Protein AF-A0AA41TXX0-F1 (afdb_monomer_lite)

Radius of gyration: 14.83 Å; chains: 1; bounding box: 34×38×35 Å

Organism: NCBI:txid2908204

pLDDT: mean 81.4, std 13.78, range [48.34, 96.12]

Foldseek 3Di:
DPLLPDDFDQKDFLLLLLQLLLLLLVVVQVVVPPDGAPLSVVVSCCSAPPLCLVVLLQLLLLLLVLQVPQQDLQDLVSLVVSVVCLVVSNDCSVVDDRDRIDGLSSSLSSSLSSLVVSLVVDPPVRNVVSVVSSVCSRHPNCNVVSSSVSSSVSVVPDSPRHDND

Secondary structure (DSSP, 8-state):
--GGGSPPPSEEEHHHHHHHHHHHHHHHHHHTTTS--HHHHHHHHHHHH-TTHHHHHHHHHHHHHHH-TT--TT-HHHHHHHHHHHHTT-TTGGGSPPPSEEEHHHHHHHHHHHHHHHHTTS-GGG-HHHHHHHHHHHH-TTHHHHHHHHHHHHHHS-STTS---

Structure (mmCIF, N/CA/C/O backbone):
data_AF-A0AA41TXX0-F1
#
_entry.id   AF-A0AA41TXX0-F1
#
loop_
_atom_site.group_PDB
_atom_site.id
_atom_site.type_symbol
_atom_site.label_atom_id
_atom_site.label_alt_id
_atom_site.label_comp_id
_atom_site.label_asym_id
_atom_site.label_entity_id
_atom_site.label_seq_id
_atom_site.pdbx_PDB_ins_code
_atom_site.Cartn_x
_atom_site.Cartn_y
_atom_site.Cartn_z
_atom_site.occupancy
_atom_site.B_iso_or_equiv
_atom_site.auth_seq_id
_atom_site.auth_comp_id
_atom_site.auth_asym_id
_atom_site.auth_atom_id
_atom_site.pdbx_PDB_model_num
ATOM 1 N N . MET A 1 1 ? 13.567 19.919 12.226 1.00 49.56 1 MET A N 1
ATOM 2 C CA . MET A 1 1 ? 12.958 18.669 12.711 1.00 49.56 1 MET A CA 1
ATOM 3 C C . MET A 1 1 ? 13.339 17.632 11.697 1.00 49.56 1 MET A C 1
ATOM 5 O O . MET A 1 1 ? 13.179 17.914 10.517 1.00 49.56 1 MET A O 1
ATOM 9 N N . ASP A 1 2 ? 13.933 16.540 12.146 1.00 55.66 2 ASP A N 1
ATOM 10 C CA . ASP A 1 2 ? 14.151 15.384 11.288 1.00 55.66 2 ASP A CA 1
ATOM 11 C C . ASP A 1 2 ? 12.762 14.812 10.952 1.00 55.66 2 ASP A C 1
ATOM 13 O O . ASP A 1 2 ? 11.948 14.594 11.851 1.00 55.66 2 ASP A O 1
ATOM 17 N N . GLU A 1 3 ? 12.425 14.681 9.670 1.00 55.81 3 GLU A N 1
ATOM 18 C CA . GLU A 1 3 ? 11.100 14.206 9.235 1.00 55.81 3 GLU A CA 1
ATOM 19 C C . GLU A 1 3 ? 10.829 12.771 9.718 1.00 55.81 3 GLU A C 1
ATOM 21 O O . GLU A 1 3 ? 9.674 12.394 9.938 1.00 55.81 3 GLU A O 1
ATOM 26 N N . THR A 1 4 ? 11.889 12.018 10.033 1.00 61.62 4 THR A N 1
ATOM 27 C CA . THR A 1 4 ? 11.799 10.682 10.630 1.00 61.62 4 THR A CA 1
ATOM 28 C C . THR A 1 4 ? 11.280 10.682 12.076 1.00 61.62 4 THR A C 1
ATOM 30 O O . THR A 1 4 ? 10.773 9.657 12.538 1.00 61.62 4 THR A O 1
ATOM 33 N N . GLU A 1 5 ? 11.312 11.824 12.776 1.00 65.81 5 GLU A N 1
ATOM 34 C CA . GLU A 1 5 ? 10.837 11.968 14.162 1.00 65.81 5 GLU A CA 1
ATOM 35 C C . GLU A 1 5 ? 9.330 12.248 14.266 1.00 65.81 5 GLU A C 1
ATOM 37 O O . GLU A 1 5 ? 8.777 12.245 15.372 1.00 65.81 5 GLU A O 1
ATOM 42 N N . ARG A 1 6 ? 8.630 12.500 13.147 1.00 76.81 6 ARG A N 1
ATOM 43 C CA . ARG A 1 6 ? 7.182 12.738 13.198 1.00 76.81 6 ARG A CA 1
ATOM 44 C C . ARG A 1 6 ? 6.462 11.439 13.592 1.00 76.81 6 ARG A C 1
ATOM 46 O O . ARG A 1 6 ? 6.657 10.420 12.919 1.00 76.81 6 ARG A O 1
ATOM 53 N N . PRO A 1 7 ? 5.615 11.459 14.641 1.00 83.75 7 PRO A N 1
ATOM 54 C CA . PRO A 1 7 ? 4.873 10.277 15.053 1.00 83.75 7 PRO A CA 1
ATOM 55 C C . PRO A 1 7 ? 3.897 9.855 13.953 1.00 83.75 7 PRO A C 1
ATOM 57 O O . PRO A 1 7 ? 3.206 10.693 13.370 1.00 83.75 7 PRO A O 1
ATOM 60 N N . LEU A 1 8 ? 3.840 8.551 13.692 1.00 89.81 8 LEU A N 1
ATOM 61 C CA . LEU A 1 8 ? 2.855 7.966 12.788 1.00 89.81 8 LEU A CA 1
ATOM 62 C C . LEU A 1 8 ? 1.474 7.941 13.461 1.00 89.81 8 LEU A C 1
ATOM 64 O O . LEU A 1 8 ? 1.392 7.786 14.686 1.00 89.81 8 LEU A O 1
ATOM 68 N N . PRO A 1 9 ? 0.382 8.065 12.692 1.00 92.44 9 PRO A N 1
ATOM 69 C CA . PRO A 1 9 ? -0.947 7.780 13.213 1.00 92.44 9 PRO A CA 1
ATOM 70 C C . PRO A 1 9 ? -1.049 6.300 13.611 1.00 92.44 9 PRO A C 1
ATOM 72 O O . PRO A 1 9 ? -0.458 5.434 12.974 1.00 92.44 9 PRO A O 1
ATOM 75 N N . ALA A 1 10 ? -1.824 6.005 14.655 1.00 89.88 10 ALA A N 1
ATOM 76 C CA . ALA A 1 10 ? -2.063 4.621 15.077 1.00 89.88 10 ALA A CA 1
ATOM 77 C C . ALA A 1 10 ? -2.922 3.840 14.065 1.00 89.88 10 ALA A C 1
ATOM 79 O O . ALA A 1 10 ? -2.783 2.629 13.928 1.00 89.88 10 ALA A O 1
ATOM 80 N N . GLU A 1 11 ? -3.812 4.545 13.365 1.00 94.44 11 GLU A N 1
ATOM 81 C CA . GLU A 1 11 ? -4.743 3.969 12.403 1.00 94.44 11 GLU A CA 1
ATOM 82 C C . GLU A 1 11 ? -4.933 4.909 11.214 1.00 94.44 11 GLU A C 1
ATOM 84 O O . GLU A 1 11 ? -4.919 6.133 11.372 1.00 94.44 11 GLU A O 1
ATOM 89 N N . LEU A 1 12 ? -5.233 4.336 10.055 1.00 94.38 12 LEU A N 1
ATOM 90 C CA . LEU A 1 12 ? -5.523 5.022 8.800 1.00 94.38 12 LEU A CA 1
ATOM 91 C C . LEU A 1 12 ? -6.960 4.728 8.368 1.00 94.38 12 LEU A C 1
ATOM 93 O O . LEU A 1 12 ? -7.461 3.627 8.564 1.00 94.38 12 LEU A O 1
ATOM 97 N N . THR A 1 13 ? -7.640 5.687 7.752 1.00 95.00 13 THR A N 1
ATOM 98 C CA . THR A 1 13 ? -8.826 5.403 6.932 1.00 95.00 13 THR A CA 1
ATOM 99 C C . THR A 1 13 ? -8.444 4.528 5.736 1.00 95.00 13 THR A C 1
ATOM 101 O O . THR A 1 13 ? -7.270 4.406 5.387 1.00 95.00 13 THR A O 1
ATOM 104 N N . LEU A 1 14 ? -9.438 3.934 5.071 1.00 94.06 14 LEU A N 1
ATOM 105 C CA . LEU A 1 14 ? -9.188 3.130 3.870 1.00 94.06 14 LEU A CA 1
ATOM 106 C C . LEU A 1 14 ? -8.478 3.926 2.763 1.00 94.06 14 LEU A C 1
ATOM 108 O O . LEU A 1 14 ? -7.656 3.358 2.054 1.00 94.06 14 LEU A O 1
ATOM 112 N N . ASP A 1 15 ? -8.780 5.216 2.618 1.00 93.31 15 ASP A N 1
ATOM 113 C CA . ASP A 1 15 ? -8.159 6.100 1.627 1.00 93.31 15 ASP A CA 1
ATOM 114 C C . ASP A 1 15 ? -6.736 6.467 2.015 1.00 93.31 15 ASP A C 1
ATOM 116 O O . ASP A 1 15 ? -5.844 6.397 1.181 1.00 93.31 15 ASP A O 1
ATOM 120 N N . GLU A 1 16 ? -6.509 6.822 3.281 1.00 94.25 16 GLU A N 1
ATOM 121 C CA . GLU A 1 16 ? -5.166 7.094 3.804 1.00 94.25 16 GLU A CA 1
ATOM 122 C C . GLU A 1 16 ? -4.256 5.872 3.604 1.00 94.25 16 GLU A C 1
ATOM 124 O O . GLU A 1 16 ? -3.147 5.996 3.090 1.00 94.25 16 GLU A O 1
ATOM 129 N N . ALA A 1 17 ? -4.756 4.677 3.929 1.00 95.44 17 ALA A N 1
ATOM 130 C CA . ALA A 1 17 ? -4.047 3.420 3.715 1.00 95.44 17 ALA A CA 1
ATOM 131 C C . ALA A 1 17 ? -3.787 3.135 2.225 1.00 95.44 17 ALA A C 1
ATOM 133 O O . ALA A 1 17 ? -2.689 2.714 1.866 1.00 95.44 17 ALA A O 1
ATOM 134 N N . TYR A 1 18 ? -4.758 3.412 1.351 1.00 95.56 18 TYR A N 1
ATOM 135 C CA . TYR A 1 18 ? -4.591 3.262 -0.094 1.00 95.56 18 TYR A CA 1
ATOM 136 C C . TYR A 1 18 ? -3.542 4.228 -0.665 1.00 95.56 18 TYR A C 1
ATOM 138 O O . TYR A 1 18 ? -2.690 3.841 -1.463 1.00 95.56 18 TYR A O 1
ATOM 146 N N . VAL A 1 19 ? -3.571 5.493 -0.243 1.00 95.06 19 VAL A N 1
ATOM 147 C CA . VAL A 1 19 ? -2.595 6.503 -0.671 1.00 95.06 19 VAL A CA 1
ATOM 148 C C . VAL A 1 19 ? -1.197 6.147 -0.157 1.00 95.06 19 VAL A C 1
ATOM 150 O O . VAL A 1 19 ? -0.225 6.292 -0.896 1.00 95.06 19 VAL A O 1
ATOM 153 N N . ALA A 1 20 ? -1.077 5.610 1.060 1.00 95.62 20 ALA A N 1
ATOM 154 C CA . ALA A 1 20 ? 0.187 5.069 1.556 1.00 95.62 20 ALA A CA 1
ATOM 155 C C . ALA A 1 20 ? 0.682 3.887 0.698 1.00 95.62 20 ALA A C 1
ATOM 157 O O . ALA A 1 20 ? 1.853 3.859 0.327 1.00 95.62 20 ALA A O 1
ATOM 158 N N . ALA A 1 21 ? -0.198 2.963 0.291 1.00 96.12 21 ALA A N 1
ATOM 159 C CA . ALA A 1 21 ? 0.146 1.876 -0.635 1.00 96.12 21 ALA A CA 1
ATOM 160 C C . ALA A 1 21 ? 0.671 2.406 -1.983 1.00 96.12 21 ALA A C 1
ATOM 162 O O . ALA A 1 21 ? 1.680 1.930 -2.505 1.00 96.12 21 ALA A O 1
ATOM 163 N N . TYR A 1 22 ? 0.029 3.445 -2.523 1.00 96.00 22 TYR A N 1
ATOM 164 C CA . TYR A 1 22 ? 0.486 4.133 -3.729 1.00 96.00 22 TYR A CA 1
ATOM 165 C C . TYR A 1 22 ? 1.878 4.766 -3.555 1.00 96.00 22 TYR A C 1
ATOM 167 O O . TYR A 1 22 ? 2.728 4.643 -4.444 1.00 96.00 22 TYR A O 1
ATOM 175 N N . TYR A 1 23 ? 2.148 5.415 -2.417 1.00 95.56 23 TYR A N 1
ATOM 176 C CA . TYR A 1 23 ? 3.469 5.989 -2.139 1.00 95.56 23 TYR A CA 1
ATOM 177 C C . TYR A 1 23 ? 4.548 4.931 -1.910 1.00 95.56 23 TYR A C 1
ATOM 179 O O . TYR A 1 23 ? 5.698 5.172 -2.279 1.00 95.56 23 TYR A O 1
ATOM 187 N N . MET A 1 24 ? 4.182 3.751 -1.407 1.00 94.94 24 MET A N 1
ATOM 188 C CA . MET A 1 24 ? 5.099 2.617 -1.289 1.00 94.94 24 MET A CA 1
ATOM 189 C C . MET A 1 24 ? 5.632 2.206 -2.665 1.00 94.94 24 MET A C 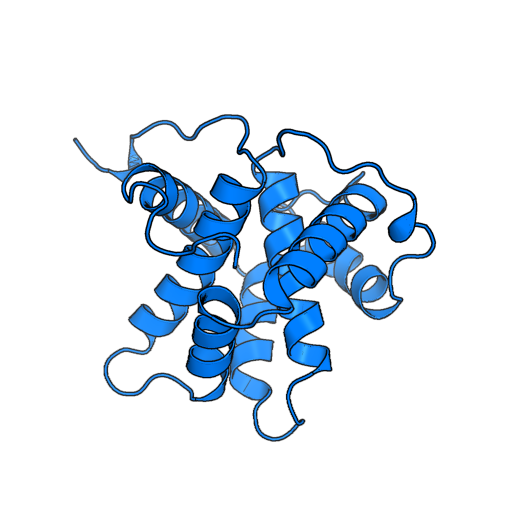1
ATOM 191 O O . MET A 1 24 ? 6.840 2.118 -2.873 1.00 94.94 24 MET A O 1
ATOM 195 N N . VAL A 1 25 ? 4.731 2.035 -3.636 1.00 94.56 25 VAL A N 1
ATOM 196 C CA . VAL A 1 25 ? 5.103 1.731 -5.027 1.00 94.56 25 VAL A CA 1
ATOM 197 C C . VAL A 1 25 ? 5.866 2.892 -5.661 1.00 94.56 25 VAL A C 1
ATOM 199 O O . VAL A 1 25 ? 6.876 2.682 -6.326 1.00 94.56 25 VAL A O 1
ATOM 202 N N . THR A 1 26 ? 5.407 4.126 -5.443 1.00 93.88 26 THR A N 1
ATOM 203 C CA . THR A 1 26 ? 6.033 5.326 -6.018 1.00 93.88 26 THR A CA 1
ATOM 204 C C . THR A 1 26 ? 7.476 5.485 -5.560 1.00 93.88 26 THR A C 1
ATOM 206 O O . THR A 1 26 ? 8.338 5.764 -6.383 1.00 93.88 26 THR A O 1
ATOM 209 N N . THR A 1 27 ? 7.757 5.242 -4.281 1.00 91.81 27 THR A N 1
ATOM 210 C CA . THR A 1 27 ? 9.121 5.296 -3.738 1.00 91.81 27 THR A CA 1
ATOM 211 C C . THR A 1 27 ? 10.027 4.294 -4.448 1.00 91.81 27 THR A C 1
ATOM 213 O O . THR A 1 27 ? 11.158 4.620 -4.793 1.00 91.81 27 THR A O 1
ATOM 216 N N . TYR A 1 28 ? 9.521 3.094 -4.738 1.00 90.06 28 TYR A N 1
ATOM 217 C CA . TYR A 1 28 ? 10.294 2.080 -5.450 1.00 90.06 28 TYR A CA 1
ATOM 218 C C . TYR A 1 28 ? 10.575 2.477 -6.908 1.00 90.06 28 TYR A C 1
ATOM 220 O O . TYR A 1 28 ? 11.704 2.347 -7.372 1.00 90.06 28 TYR A O 1
ATOM 228 N N . VAL A 1 29 ? 9.588 3.058 -7.600 1.00 90.75 29 VAL A N 1
ATOM 229 C CA . VAL A 1 29 ? 9.772 3.632 -8.947 1.00 90.75 29 VAL A CA 1
ATOM 230 C C . VAL A 1 29 ? 10.793 4.780 -8.934 1.00 90.75 29 VAL A C 1
ATOM 232 O O . VAL A 1 29 ? 11.627 4.868 -9.829 1.00 90.75 29 VAL A O 1
ATOM 235 N N . GLU A 1 30 ? 10.759 5.652 -7.921 1.00 90.81 30 GLU A N 1
ATOM 236 C CA . GLU A 1 30 ? 11.709 6.765 -7.765 1.00 90.81 30 GLU A CA 1
ATOM 237 C C . GLU A 1 30 ? 13.148 6.273 -7.544 1.00 90.81 30 GLU A C 1
ATOM 239 O O . GLU A 1 30 ? 14.090 6.870 -8.068 1.00 90.81 30 GLU A O 1
ATOM 244 N N . VAL A 1 31 ? 13.326 5.179 -6.796 1.00 88.56 31 VAL A N 1
ATOM 245 C CA . VAL A 1 31 ? 14.642 4.580 -6.519 1.00 88.56 31 VAL A CA 1
ATOM 246 C C . VAL A 1 31 ? 15.310 4.035 -7.785 1.00 88.56 31 VAL A C 1
ATOM 248 O O . VAL A 1 31 ? 16.535 4.104 -7.895 1.00 88.56 31 VAL A O 1
ATOM 251 N N . GLU A 1 32 ? 14.544 3.546 -8.763 1.00 84.81 32 GLU A N 1
ATOM 252 C CA . GLU A 1 32 ? 15.095 3.076 -10.045 1.00 84.81 32 GLU A CA 1
ATOM 253 C C . GLU A 1 32 ? 15.636 4.211 -10.937 1.00 84.81 32 GLU A C 1
ATOM 255 O O . GLU A 1 32 ? 16.413 3.964 -11.865 1.00 84.81 32 GLU A O 1
ATOM 260 N N . GLY A 1 33 ? 15.300 5.467 -10.630 1.00 84.88 33 GLY A N 1
ATOM 261 C CA . GLY A 1 33 ? 15.869 6.649 -11.272 1.00 84.88 33 GLY A CA 1
ATOM 262 C C . GLY A 1 33 ? 15.331 6.907 -12.682 1.00 84.88 33 GLY A C 1
ATOM 263 O O . GLY A 1 33 ? 14.127 6.884 -12.917 1.00 84.88 33 GLY A O 1
ATOM 264 N N . ASP A 1 34 ? 16.227 7.218 -13.626 1.00 84.06 34 ASP A N 1
ATOM 265 C CA . ASP A 1 34 ? 15.858 7.743 -14.953 1.00 84.06 34 ASP A CA 1
ATOM 266 C C . ASP A 1 34 ? 15.187 6.709 -15.876 1.00 84.06 34 ASP A C 1
ATOM 268 O O . ASP A 1 34 ? 14.543 7.076 -16.864 1.00 84.06 34 ASP A O 1
ATOM 272 N N . THR A 1 35 ? 15.344 5.415 -15.588 1.00 84.69 35 THR A N 1
ATOM 273 C CA . THR A 1 35 ? 14.804 4.319 -16.405 1.00 84.69 35 THR A CA 1
ATOM 274 C C . THR A 1 35 ? 14.133 3.262 -15.528 1.00 84.69 35 THR A C 1
ATOM 276 O O . THR A 1 35 ? 14.678 2.162 -15.402 1.00 84.69 35 THR A O 1
ATOM 279 N N . PRO A 1 36 ? 12.975 3.574 -14.917 1.00 87.19 36 PRO A N 1
ATOM 280 C CA . PRO A 1 36 ? 12.250 2.606 -14.111 1.00 87.19 36 PRO A CA 1
ATOM 281 C C . PRO A 1 36 ? 11.686 1.481 -14.982 1.00 87.19 36 PRO A C 1
ATOM 283 O O . PRO A 1 36 ? 11.345 1.683 -16.155 1.00 87.19 36 PRO A O 1
ATOM 286 N N . ALA A 1 37 ? 11.565 0.296 -14.399 1.00 88.50 37 ALA A N 1
ATOM 287 C CA . ALA A 1 37 ? 10.993 -0.871 -15.034 1.00 88.50 37 ALA A CA 1
ATOM 288 C C . ALA A 1 37 ? 9.544 -0.606 -15.454 1.00 88.50 37 ALA A C 1
ATOM 290 O O . ALA A 1 37 ? 8.711 -0.118 -14.683 1.00 88.50 37 ALA A O 1
ATOM 291 N N . GLU A 1 38 ? 9.210 -0.989 -16.689 1.00 89.12 38 GLU A N 1
ATOM 292 C CA . GLU A 1 38 ? 7.874 -0.785 -17.261 1.00 89.12 38 GLU A CA 1
ATOM 293 C C . GLU A 1 38 ? 6.775 -1.416 -16.394 1.00 89.12 38 GLU A C 1
ATOM 295 O O . GLU A 1 38 ? 5.697 -0.846 -16.233 1.00 89.12 38 GLU A O 1
ATOM 300 N N . ALA A 1 39 ? 7.079 -2.559 -15.781 1.00 88.75 39 ALA A N 1
ATOM 301 C CA . ALA A 1 39 ? 6.186 -3.289 -14.898 1.00 88.75 39 ALA A CA 1
ATOM 302 C C . ALA A 1 39 ? 5.802 -2.502 -13.633 1.00 88.75 39 ALA A C 1
ATOM 304 O O . ALA A 1 39 ? 4.622 -2.440 -13.275 1.00 88.75 39 ALA A O 1
ATOM 305 N N . LEU A 1 40 ? 6.782 -1.863 -12.985 1.00 89.62 40 LEU A N 1
ATOM 306 C CA . LEU A 1 40 ? 6.582 -1.059 -11.777 1.00 89.62 40 LEU A CA 1
ATOM 307 C C . LEU A 1 40 ? 5.870 0.256 -12.091 1.00 89.62 40 LEU A C 1
ATOM 309 O O . LEU A 1 40 ? 4.946 0.647 -11.376 1.00 89.62 40 LEU A O 1
ATOM 313 N N . VAL A 1 41 ? 6.214 0.888 -13.216 1.00 91.94 41 VAL A N 1
ATOM 314 C CA . VAL A 1 41 ? 5.454 2.031 -13.744 1.00 91.94 41 VAL A CA 1
ATOM 315 C C . VAL A 1 41 ? 4.010 1.621 -14.055 1.00 91.94 41 VAL A C 1
ATOM 317 O O . VAL A 1 41 ? 3.078 2.390 -13.811 1.00 91.94 41 VAL A O 1
ATOM 320 N N . GLY A 1 42 ? 3.799 0.407 -14.567 1.00 92.25 42 GLY A N 1
ATOM 321 C CA . GLY A 1 42 ? 2.480 -0.186 -14.779 1.00 92.25 42 GLY A CA 1
ATOM 322 C C . GLY A 1 42 ? 1.683 -0.311 -13.481 1.00 92.25 42 GLY A C 1
ATOM 323 O O . GLY A 1 42 ? 0.558 0.183 -13.418 1.00 92.25 42 GLY A O 1
ATOM 324 N N . LEU A 1 43 ? 2.287 -0.877 -12.429 1.00 92.94 43 LEU A N 1
ATOM 325 C CA . LEU A 1 43 ? 1.675 -0.995 -11.100 1.00 92.94 43 LEU A CA 1
ATOM 326 C C . LEU A 1 43 ? 1.319 0.383 -10.524 1.00 92.94 43 LEU A C 1
ATOM 328 O O . LEU A 1 43 ? 0.205 0.589 -10.043 1.00 92.94 43 LEU A O 1
ATOM 332 N N . GLN A 1 44 ? 2.233 1.351 -10.619 1.00 94.12 44 GLN A N 1
ATOM 333 C CA . GLN A 1 44 ? 1.985 2.718 -10.162 1.00 94.12 44 GLN A CA 1
ATOM 334 C C . GLN A 1 44 ? 0.806 3.356 -10.913 1.00 94.12 44 GLN A C 1
ATOM 336 O O . GLN A 1 44 ? -0.082 3.949 -10.299 1.00 94.12 44 GLN A O 1
ATOM 341 N N . ARG A 1 45 ? 0.757 3.217 -12.245 1.00 93.38 45 ARG A N 1
ATOM 342 C CA . ARG A 1 45 ? -0.344 3.740 -13.074 1.00 93.38 45 ARG A CA 1
ATOM 343 C C . ARG A 1 45 ? -1.670 3.058 -12.774 1.00 93.38 45 ARG A C 1
ATOM 345 O O . ARG A 1 45 ? -2.692 3.742 -12.774 1.00 93.38 45 ARG A O 1
ATOM 352 N N . TYR A 1 46 ? -1.645 1.754 -12.519 1.00 93.25 46 TYR A N 1
ATOM 353 C CA . TYR A 1 46 ? -2.808 0.988 -12.092 1.00 93.25 46 TYR A CA 1
ATOM 354 C C . TYR A 1 46 ? -3.379 1.564 -10.790 1.00 93.25 46 TYR A C 1
ATOM 356 O O . TYR A 1 46 ? -4.543 1.965 -10.754 1.00 93.25 46 TYR A O 1
ATOM 364 N N . LEU A 1 47 ? -2.536 1.737 -9.767 1.00 93.56 47 LEU A N 1
ATOM 365 C CA . LEU A 1 47 ? -2.950 2.330 -8.492 1.00 93.56 47 LEU A CA 1
ATOM 366 C C . LEU A 1 47 ? -3.376 3.804 -8.616 1.00 93.56 47 LEU A C 1
ATOM 368 O O . LEU A 1 47 ? -4.170 4.287 -7.812 1.00 93.56 47 LEU A O 1
ATOM 372 N N . ALA A 1 48 ? -2.894 4.537 -9.614 1.00 93.12 48 ALA A N 1
ATOM 373 C CA . ALA A 1 48 ? -3.322 5.915 -9.828 1.00 93.12 48 ALA A CA 1
ATOM 374 C C . ALA A 1 48 ? -4.677 6.016 -10.554 1.00 93.12 48 ALA A C 1
ATOM 376 O O . ALA A 1 48 ? -5.515 6.833 -10.178 1.00 93.12 48 ALA A O 1
ATOM 377 N N . ASN A 1 49 ? -4.898 5.212 -11.602 1.00 91.25 49 ASN A N 1
ATOM 378 C CA . ASN A 1 49 ? -5.911 5.527 -12.618 1.00 91.25 49 ASN A CA 1
ATOM 379 C C . ASN A 1 49 ? -6.868 4.384 -12.978 1.00 91.25 49 ASN A C 1
ATOM 381 O O . ASN A 1 49 ? -7.875 4.645 -13.636 1.00 91.25 49 ASN A O 1
ATOM 385 N N . ASP A 1 50 ? -6.582 3.133 -12.610 1.00 92.12 50 ASP A N 1
ATOM 386 C CA . ASP A 1 50 ? -7.401 2.007 -13.068 1.00 92.12 50 ASP A CA 1
ATOM 387 C C . ASP A 1 50 ? -8.784 2.006 -12.393 1.00 92.12 50 ASP A C 1
ATOM 389 O O . ASP A 1 50 ? -8.853 2.071 -11.166 1.00 92.12 50 ASP A O 1
ATOM 393 N N . PRO A 1 51 ? -9.905 1.933 -13.130 1.00 89.75 51 PRO A N 1
ATOM 394 C CA . PRO A 1 51 ? -11.242 1.984 -12.534 1.00 89.75 51 PRO A CA 1
ATOM 395 C C . PRO A 1 51 ? -11.534 0.826 -11.562 1.00 89.75 51 PRO A C 1
ATOM 397 O O . PRO A 1 51 ? -12.319 1.009 -10.639 1.00 89.75 51 PRO A O 1
ATOM 400 N N . GLY A 1 52 ? -10.897 -0.338 -11.726 1.00 89.81 52 GLY A N 1
ATOM 401 C CA . GLY A 1 52 ? -11.051 -1.498 -10.843 1.00 89.81 52 GLY A CA 1
ATOM 402 C C . GLY A 1 52 ? -10.200 -1.443 -9.571 1.00 89.81 52 GLY A C 1
ATOM 403 O O . GLY A 1 52 ? -10.427 -2.227 -8.652 1.00 89.81 52 GLY A O 1
ATOM 404 N N . ARG A 1 53 ? -9.257 -0.493 -9.468 1.00 92.25 53 ARG A N 1
ATOM 405 C CA . ARG A 1 53 ? -8.283 -0.427 -8.362 1.00 92.25 53 ARG A CA 1
ATOM 406 C C . ARG A 1 53 ? -8.920 -0.402 -6.974 1.00 92.25 53 ARG A C 1
ATOM 408 O O . ARG A 1 53 ? -8.354 -0.952 -6.034 1.00 92.25 53 ARG A O 1
ATOM 415 N N . TRP A 1 54 ? -10.085 0.236 -6.834 1.00 93.12 54 TRP A N 1
ATOM 416 C CA . TRP A 1 54 ? -10.754 0.351 -5.540 1.00 93.12 54 TRP A CA 1
ATOM 417 C C . TRP A 1 54 ? -11.422 -0.955 -5.116 1.00 93.12 54 TRP A C 1
ATOM 419 O O . TRP A 1 54 ? -11.316 -1.348 -3.954 1.00 93.12 54 TRP A O 1
ATOM 429 N N . ASP A 1 55 ? -12.055 -1.663 -6.049 1.00 91.38 55 ASP A N 1
ATOM 430 C CA . ASP A 1 55 ? -12.623 -2.981 -5.769 1.00 91.38 55 ASP A CA 1
ATOM 431 C C . ASP A 1 55 ? -11.508 -3.937 -5.333 1.00 91.38 55 ASP A C 1
ATOM 433 O O . ASP A 1 55 ? -11.609 -4.586 -4.290 1.00 91.38 55 ASP A O 1
ATOM 437 N N . ASP A 1 56 ? -10.378 -3.914 -6.040 1.00 91.50 56 ASP A N 1
ATOM 438 C CA . ASP A 1 56 ? -9.216 -4.716 -5.677 1.00 91.50 56 ASP A CA 1
ATOM 439 C C . ASP A 1 56 ? -8.583 -4.327 -4.355 1.00 91.50 56 ASP A C 1
ATOM 441 O O . ASP A 1 56 ? -8.201 -5.218 -3.597 1.00 91.50 56 ASP A O 1
ATOM 445 N N . TRP A 1 57 ? -8.513 -3.031 -4.054 1.00 93.69 57 TRP A N 1
ATOM 446 C CA . TRP A 1 57 ? -8.074 -2.549 -2.754 1.00 93.69 57 TRP A CA 1
ATOM 447 C C . TRP A 1 57 ? -8.976 -3.056 -1.633 1.00 93.69 57 TRP A C 1
ATOM 449 O O . TRP A 1 57 ? -8.489 -3.606 -0.650 1.00 93.69 57 TRP A O 1
ATOM 459 N N . THR A 1 58 ? -10.295 -2.910 -1.761 1.00 92.38 58 THR A N 1
ATOM 460 C CA . THR A 1 58 ? -11.209 -3.348 -0.700 1.00 92.38 58 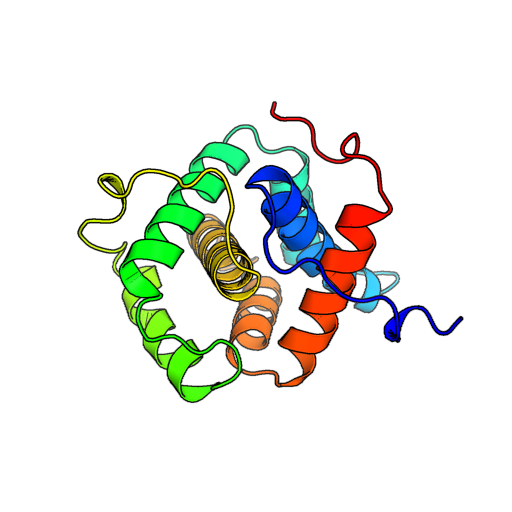THR A CA 1
ATOM 461 C C . THR A 1 58 ? -11.172 -4.858 -0.497 1.00 92.38 58 THR A C 1
ATOM 463 O O . THR A 1 58 ? -11.223 -5.333 0.636 1.00 92.38 58 THR A O 1
ATOM 466 N N . ASP A 1 59 ? -11.013 -5.627 -1.567 1.00 89.44 59 ASP A N 1
ATOM 467 C CA . ASP A 1 59 ? -10.781 -7.062 -1.472 1.00 89.44 59 ASP A CA 1
ATOM 468 C C . ASP A 1 59 ? -9.434 -7.398 -0.831 1.00 89.44 59 ASP A C 1
ATOM 470 O O . ASP A 1 59 ? -9.359 -8.319 -0.021 1.00 89.44 59 ASP A O 1
ATOM 474 N N . ALA A 1 60 ? -8.378 -6.652 -1.153 1.00 90.25 60 ALA A N 1
ATOM 475 C CA . ALA A 1 60 ? -7.069 -6.802 -0.532 1.00 90.25 60 ALA A CA 1
ATOM 476 C C . ALA A 1 60 ? -7.123 -6.506 0.975 1.00 90.25 60 ALA A C 1
ATOM 478 O O . ALA A 1 60 ? -6.546 -7.247 1.767 1.00 90.25 60 ALA A O 1
ATOM 479 N N . VAL A 1 61 ? -7.893 -5.496 1.391 1.00 91.62 61 VAL A N 1
ATOM 480 C CA . VAL A 1 61 ? -8.187 -5.221 2.806 1.00 91.62 61 VAL A CA 1
ATOM 481 C C . VAL A 1 61 ? -8.916 -6.398 3.445 1.00 91.62 61 VAL A C 1
ATOM 483 O O . VAL A 1 61 ? -8.511 -6.873 4.502 1.00 91.62 61 VAL A O 1
ATOM 486 N N . ARG A 1 62 ? -9.971 -6.913 2.808 1.00 89.62 62 ARG A N 1
ATOM 487 C CA . ARG A 1 62 ? -10.712 -8.077 3.317 1.00 89.62 62 ARG A CA 1
ATOM 488 C C . ARG A 1 62 ? -9.817 -9.304 3.489 1.00 89.62 62 ARG A C 1
ATOM 490 O O . ARG A 1 62 ? -9.903 -9.971 4.517 1.00 89.62 62 ARG A O 1
ATOM 497 N N . LEU A 1 63 ? -8.954 -9.582 2.512 1.00 84.44 63 LEU A N 1
ATOM 498 C CA . LEU A 1 63 ? -7.966 -10.663 2.570 1.00 84.44 63 LEU A CA 1
ATOM 499 C C . LEU A 1 63 ? -6.960 -10.433 3.703 1.00 84.44 63 LEU A C 1
ATOM 501 O O . LEU A 1 63 ? -6.722 -11.335 4.506 1.00 84.44 63 LEU A O 1
ATOM 505 N N . GLY A 1 64 ? -6.448 -9.206 3.820 1.00 83.38 64 GLY A N 1
ATOM 506 C CA . GLY A 1 64 ? -5.572 -8.774 4.904 1.00 83.38 64 GLY A CA 1
ATOM 507 C C . GLY A 1 64 ? -6.175 -9.010 6.281 1.00 83.38 64 GLY A C 1
ATOM 508 O O . GLY A 1 64 ? -5.511 -9.560 7.148 1.00 83.38 64 GLY A O 1
ATOM 509 N N . LEU A 1 65 ? -7.452 -8.687 6.476 1.00 84.88 65 LEU A N 1
ATOM 510 C CA . LEU A 1 65 ? -8.141 -8.872 7.756 1.00 84.88 65 LEU A CA 1
ATOM 511 C C . LEU A 1 65 ? -8.500 -10.336 8.043 1.00 84.88 65 LEU A C 1
ATOM 513 O O . LEU A 1 65 ? -8.465 -10.765 9.199 1.00 84.88 65 LEU A O 1
ATOM 517 N N . ALA A 1 66 ? -8.856 -11.104 7.011 1.00 81.25 66 ALA A N 1
ATOM 518 C CA . ALA A 1 66 ? -9.185 -12.521 7.142 1.00 81.25 66 ALA A CA 1
ATOM 519 C C . ALA A 1 66 ? -7.952 -13.356 7.529 1.00 81.25 66 ALA A C 1
ATOM 521 O O . ALA A 1 66 ? -8.039 -14.211 8.411 1.00 81.25 66 ALA A O 1
ATOM 522 N N . ASN A 1 67 ? -6.804 -13.060 6.915 1.00 72.69 67 ASN A N 1
ATOM 523 C CA . ASN A 1 67 ? -5.559 -13.816 7.084 1.00 72.69 67 ASN A CA 1
ATOM 524 C C . ASN A 1 67 ? -4.584 -13.161 8.087 1.00 72.69 67 ASN A C 1
ATOM 526 O O . ASN A 1 67 ? -3.652 -13.797 8.569 1.00 72.69 67 ASN A O 1
ATOM 530 N N . GLY A 1 68 ? -4.787 -11.887 8.436 1.00 63.00 68 GLY A N 1
ATOM 531 C CA . GLY A 1 68 ? -3.862 -11.078 9.242 1.00 63.00 68 GLY A CA 1
ATOM 532 C C . GLY A 1 68 ? -3.881 -11.354 10.742 1.00 63.00 68 GLY A C 1
ATOM 533 O O . GLY A 1 68 ? -3.033 -10.836 11.467 1.00 63.00 68 GLY A O 1
ATOM 534 N N . LYS A 1 69 ? -4.789 -12.207 11.241 1.00 56.19 69 LYS A N 1
ATOM 535 C CA . LYS A 1 69 ? -4.783 -12.659 12.643 1.00 56.19 69 LYS A CA 1
ATOM 536 C C . LYS A 1 69 ? -3.609 -13.615 12.896 1.00 56.19 69 LYS A C 1
ATOM 538 O O . LYS A 1 69 ? -3.798 -14.818 13.047 1.00 56.19 69 LYS A O 1
ATOM 543 N N . GLY A 1 70 ? -2.396 -13.070 12.956 1.00 52.56 70 GLY A N 1
ATOM 544 C CA . GLY A 1 70 ? -1.157 -13.810 13.214 1.00 52.56 70 GLY A CA 1
ATOM 545 C C . GLY A 1 70 ? 0.016 -13.452 12.301 1.00 52.56 70 GLY A C 1
ATOM 546 O O . GLY A 1 70 ? 1.089 -14.036 12.463 1.00 52.56 70 GLY A O 1
ATOM 547 N N . VAL A 1 71 ? -0.162 -12.514 11.367 1.00 61.00 71 VAL A N 1
ATOM 548 C CA . VAL A 1 71 ? 0.937 -12.003 10.546 1.00 61.00 71 VAL A CA 1
ATOM 549 C C . VAL A 1 71 ? 1.489 -10.762 11.226 1.00 61.00 71 VAL A C 1
ATOM 551 O O . VAL A 1 71 ? 0.895 -9.693 11.164 1.00 61.00 71 VAL A O 1
ATOM 554 N N . ASP A 1 72 ? 2.614 -10.929 11.911 1.00 68.06 72 ASP A N 1
ATOM 555 C CA . ASP A 1 72 ? 3.424 -9.802 12.348 1.00 68.06 72 ASP A CA 1
ATOM 556 C C . ASP A 1 72 ? 4.219 -9.302 11.128 1.00 68.06 72 ASP A C 1
ATOM 558 O O . ASP A 1 72 ? 5.093 -10.034 10.651 1.00 68.06 72 ASP A O 1
ATOM 562 N N . PRO A 1 73 ? 3.938 -8.102 10.583 1.00 64.88 73 PRO A N 1
ATOM 563 C CA . PRO A 1 73 ? 4.676 -7.586 9.432 1.00 64.88 73 PRO A CA 1
ATOM 564 C C . PRO A 1 73 ? 6.152 -7.316 9.755 1.00 64.88 73 PRO A C 1
ATOM 566 O O . PRO A 1 73 ? 6.959 -7.187 8.831 1.00 64.88 73 PRO A O 1
ATOM 569 N N . HIS A 1 74 ? 6.534 -7.295 11.035 1.00 72.44 74 HIS A N 1
ATOM 570 C CA . HIS A 1 74 ? 7.922 -7.224 11.481 1.00 72.44 74 HIS A CA 1
ATOM 571 C C . HIS A 1 74 ? 8.624 -8.592 11.505 1.00 72.44 74 HIS A C 1
ATOM 573 O O . HIS A 1 74 ? 9.854 -8.639 11.476 1.00 72.44 74 HIS A O 1
ATOM 579 N N . ASP A 1 75 ? 7.883 -9.706 11.506 1.00 75.56 75 ASP A N 1
ATOM 580 C CA . ASP A 1 75 ? 8.435 -11.060 11.387 1.00 75.56 75 ASP A CA 1
ATOM 581 C C . ASP A 1 75 ? 8.392 -11.518 9.923 1.00 75.56 75 ASP A C 1
ATOM 583 O O . ASP A 1 75 ? 7.361 -11.945 9.403 1.00 75.56 75 ASP A O 1
ATOM 587 N N . GLU A 1 76 ? 9.552 -11.501 9.262 1.00 71.06 76 GLU A N 1
ATOM 588 C CA . GLU A 1 76 ? 9.744 -12.034 7.903 1.00 71.06 76 GLU A CA 1
ATOM 589 C C . GLU A 1 76 ? 9.146 -13.443 7.732 1.00 71.06 76 GLU A C 1
ATOM 591 O O . GLU A 1 76 ? 8.530 -13.752 6.711 1.00 71.06 76 GLU A O 1
ATOM 596 N N . ARG A 1 77 ? 9.278 -14.319 8.736 1.00 70.81 77 ARG A N 1
ATOM 597 C CA . ARG A 1 77 ? 8.751 -15.688 8.647 1.00 70.81 77 ARG A CA 1
ATOM 598 C C . ARG A 1 77 ? 7.235 -15.720 8.743 1.00 70.81 77 ARG A C 1
ATOM 600 O O . ARG A 1 77 ? 6.628 -16.650 8.216 1.00 70.81 77 ARG A O 1
ATOM 607 N N . ALA A 1 78 ? 6.625 -14.768 9.443 1.00 70.00 78 ALA A N 1
ATOM 608 C CA . ALA A 1 78 ? 5.177 -14.620 9.476 1.00 70.00 78 ALA A CA 1
ATOM 609 C C . ALA A 1 78 ? 4.662 -14.064 8.143 1.00 70.00 78 ALA A C 1
ATOM 611 O O . ALA A 1 78 ? 3.722 -14.635 7.591 1.00 70.00 78 ALA A O 1
ATOM 612 N N . ALA A 1 79 ? 5.336 -13.058 7.578 1.00 66.88 79 ALA A N 1
ATOM 613 C CA . ALA A 1 79 ? 5.025 -12.516 6.256 1.00 66.88 79 ALA A CA 1
ATOM 614 C C . ALA A 1 79 ? 5.112 -13.594 5.156 1.00 66.88 79 ALA A C 1
ATOM 616 O O . ALA A 1 79 ? 4.166 -13.785 4.394 1.00 66.88 79 ALA A O 1
ATOM 617 N N . LEU A 1 80 ? 6.180 -14.405 5.142 1.00 67.88 80 LEU A N 1
ATOM 618 C CA . LEU A 1 80 ? 6.334 -15.527 4.203 1.00 67.88 80 LEU A CA 1
ATOM 619 C C . LEU A 1 80 ? 5.249 -16.606 4.350 1.00 67.88 80 LEU A C 1
ATOM 621 O O . LEU A 1 80 ? 4.915 -17.274 3.373 1.00 67.88 80 LEU A O 1
ATOM 625 N N . ARG A 1 81 ? 4.692 -16.808 5.552 1.00 68.50 81 ARG A N 1
ATOM 626 C CA . ARG A 1 81 ? 3.585 -17.758 5.772 1.00 68.50 81 ARG A CA 1
ATOM 627 C C . ARG A 1 81 ? 2.245 -17.240 5.253 1.00 68.50 81 ARG A C 1
ATOM 629 O O . ARG A 1 81 ? 1.394 -18.066 4.947 1.00 68.50 81 ARG A O 1
ATOM 636 N N . ALA A 1 82 ? 2.072 -15.926 5.125 1.00 64.31 82 ALA A N 1
ATOM 637 C CA . ALA A 1 82 ? 0.867 -15.331 4.552 1.00 64.31 82 ALA A CA 1
ATOM 638 C C . ALA A 1 82 ? 0.794 -15.528 3.024 1.00 64.31 82 ALA A C 1
ATOM 640 O O . ALA A 1 82 ? -0.291 -15.656 2.463 1.00 64.31 82 ALA A O 1
ATOM 641 N N . VAL A 1 83 ? 1.948 -15.631 2.350 1.00 63.56 83 VAL A N 1
ATOM 642 C CA . VAL A 1 83 ? 2.077 -15.755 0.883 1.00 63.56 83 VAL A CA 1
ATOM 643 C C . VAL A 1 83 ? 1.185 -16.845 0.255 1.00 63.56 83 VAL A C 1
ATOM 645 O O . VAL A 1 83 ? 0.481 -16.546 -0.711 1.00 63.56 83 VAL A O 1
ATOM 648 N N . PRO A 1 84 ? 1.159 -18.107 0.735 1.00 58.53 84 PRO A N 1
ATOM 649 C CA . PRO A 1 84 ? 0.331 -19.143 0.115 1.00 58.53 84 PRO A CA 1
ATOM 650 C C . PRO A 1 84 ? -1.174 -18.895 0.285 1.00 58.53 84 PRO A C 1
ATOM 652 O O . PRO A 1 84 ? -1.962 -19.336 -0.550 1.00 58.53 84 PRO A O 1
ATOM 655 N N . GLU A 1 85 ? -1.581 -18.193 1.345 1.00 60.28 85 GLU A N 1
ATOM 656 C CA . GLU A 1 85 ? -2.985 -17.848 1.607 1.00 60.28 85 GLU A CA 1
ATOM 657 C C . GLU A 1 85 ? -3.481 -16.722 0.684 1.00 60.28 85 GLU A C 1
ATOM 659 O O . GLU A 1 85 ? -4.669 -16.689 0.354 1.00 60.28 85 GLU A O 1
ATOM 664 N N . CYS A 1 86 ? -2.565 -15.882 0.185 1.00 56.53 86 CYS A N 1
ATOM 665 C CA . CYS A 1 86 ? -2.826 -14.881 -0.858 1.00 56.53 86 CYS A CA 1
ATOM 666 C C . CYS A 1 86 ? -3.259 -15.537 -2.158 1.00 56.53 86 CYS A C 1
ATOM 668 O O . CYS A 1 86 ? -4.380 -15.338 -2.619 1.00 56.53 86 CYS A O 1
ATOM 670 N N . ARG A 1 87 ? -2.414 -16.437 -2.665 1.00 57.88 87 ARG A N 1
ATOM 671 C CA . ARG A 1 87 ? -2.625 -17.116 -3.950 1.00 57.88 87 ARG A CA 1
ATOM 672 C C . ARG A 1 87 ? -3.777 -18.118 -3.934 1.00 57.88 87 ARG A C 1
ATOM 674 O O . ARG A 1 87 ? -4.257 -18.539 -4.980 1.00 57.88 87 ARG A O 1
ATOM 681 N N . ALA A 1 88 ? -4.220 -18.538 -2.750 1.00 57.81 88 ALA A N 1
ATOM 682 C CA . ALA A 1 88 ? -5.385 -19.404 -2.590 1.00 57.81 88 ALA A CA 1
ATOM 683 C C . ALA A 1 88 ? -6.721 -18.631 -2.580 1.00 57.81 88 ALA A C 1
ATOM 685 O O . ALA A 1 88 ? -7.772 -19.253 -2.397 1.00 57.81 88 ALA A O 1
ATOM 686 N N . GLY A 1 89 ? -6.693 -17.301 -2.749 1.00 54.97 89 GLY A N 1
ATOM 687 C CA . GLY A 1 89 ? -7.886 -16.459 -2.848 1.00 54.97 89 GLY A CA 1
ATOM 688 C C . GLY A 1 89 ? -8.704 -16.375 -1.559 1.00 54.97 89 GLY A C 1
ATOM 689 O O . GLY A 1 89 ? -9.912 -16.177 -1.642 1.00 54.97 89 GLY A O 1
ATOM 690 N N . GLY A 1 90 ? -8.070 -16.582 -0.392 1.00 54.75 90 GLY A N 1
ATOM 691 C CA . GLY A 1 90 ? -8.657 -16.465 0.951 1.00 54.75 90 GLY A CA 1
ATOM 692 C C . GLY A 1 90 ? -10.129 -16.884 1.061 1.00 54.75 90 GLY A C 1
ATOM 693 O O . GLY A 1 90 ? -11.034 -16.054 0.962 1.00 54.75 90 GLY A O 1
ATOM 694 N N . ARG A 1 91 ? -10.402 -18.172 1.314 1.00 48.34 91 ARG A N 1
ATOM 695 C CA . ARG A 1 91 ? -11.773 -18.650 1.577 1.00 48.34 91 ARG A CA 1
ATOM 696 C C . ARG A 1 91 ? -12.394 -17.860 2.740 1.00 48.34 91 ARG A C 1
ATOM 698 O O . ARG A 1 91 ? -11.991 -18.047 3.881 1.00 48.34 91 ARG A O 1
ATOM 705 N N . GLY A 1 92 ? -13.386 -17.020 2.440 1.00 52.78 92 GLY A N 1
ATOM 706 C CA . GLY A 1 92 ? -14.138 -16.228 3.4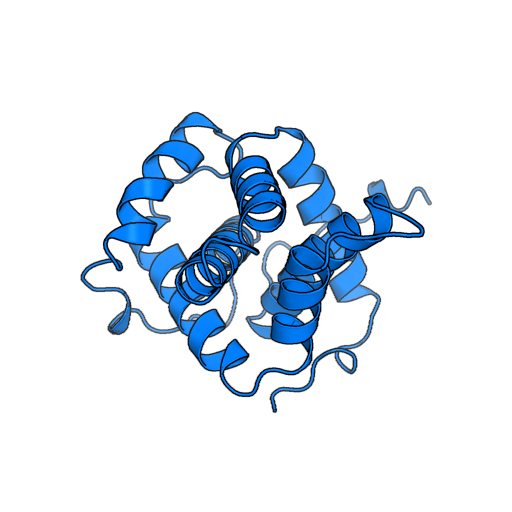24 1.00 52.78 92 GLY A CA 1
ATOM 707 C C . GLY A 1 92 ? -13.873 -14.718 3.403 1.00 52.78 92 GLY A C 1
ATOM 708 O O . GLY A 1 92 ? -14.595 -13.985 4.072 1.00 52.78 92 GLY A O 1
ATOM 709 N N . ALA A 1 93 ? -12.916 -14.222 2.608 1.00 60.47 93 ALA A N 1
ATOM 710 C CA . ALA A 1 93 ? -12.594 -12.790 2.568 1.00 60.47 93 ALA A CA 1
ATOM 711 C C . ALA A 1 93 ? -13.786 -11.913 2.145 1.00 60.47 93 ALA A C 1
ATOM 713 O O . ALA A 1 93 ? -14.037 -10.881 2.759 1.00 60.47 93 ALA A O 1
ATOM 714 N N . ALA A 1 94 ? -14.586 -12.351 1.168 1.00 61.75 94 ALA A N 1
ATOM 715 C CA . ALA A 1 94 ? -15.744 -11.596 0.676 1.00 61.75 94 ALA A CA 1
ATOM 716 C C . ALA A 1 94 ? -16.801 -11.276 1.758 1.00 61.75 94 ALA A C 1
ATOM 718 O O . ALA A 1 94 ? -17.586 -10.345 1.585 1.00 61.75 94 ALA A O 1
ATOM 719 N N . GLU A 1 95 ? -16.819 -12.013 2.875 1.00 66.88 95 GLU A N 1
ATOM 720 C CA . GLU A 1 95 ? -17.785 -11.831 3.967 1.00 66.88 95 GLU A CA 1
ATOM 721 C C . GLU A 1 95 ? -17.271 -10.911 5.089 1.00 66.88 95 GLU A C 1
ATOM 723 O O . GLU A 1 95 ? -18.043 -10.530 5.973 1.00 66.88 95 GLU A O 1
ATOM 728 N N . HIS A 1 96 ? -15.993 -10.514 5.064 1.00 72.25 96 HIS A N 1
ATOM 729 C CA . HIS A 1 96 ? -15.446 -9.601 6.064 1.00 72.25 96 HIS A CA 1
ATOM 730 C C . HIS A 1 96 ? -15.947 -8.165 5.825 1.00 72.25 96 HIS A C 1
ATOM 732 O O . HIS A 1 96 ? -15.711 -7.594 4.753 1.00 72.25 96 HIS A O 1
ATOM 738 N N . PRO A 1 97 ? -16.632 -7.543 6.806 1.00 82.69 97 PRO A N 1
ATOM 739 C CA . PRO A 1 97 ? -17.036 -6.151 6.681 1.00 82.69 97 PRO A CA 1
ATOM 740 C C . PRO A 1 97 ? -15.793 -5.260 6.639 1.00 82.69 97 PRO A C 1
ATOM 742 O O . PRO A 1 97 ? -14.865 -5.443 7.427 1.00 82.69 97 PRO A O 1
ATOM 745 N N . LEU A 1 98 ? -15.791 -4.281 5.733 1.00 87.62 98 LEU A N 1
ATOM 746 C CA . LEU A 1 98 ? -14.723 -3.288 5.671 1.00 87.62 98 LEU A CA 1
ATOM 747 C C . LEU A 1 98 ? -14.782 -2.407 6.924 1.00 87.62 98 LEU A C 1
ATOM 749 O O . LEU A 1 98 ? -15.832 -1.807 7.188 1.00 87.62 98 LEU A O 1
ATOM 753 N N . PRO A 1 99 ? -13.694 -2.305 7.698 1.00 89.88 99 PRO A N 1
ATOM 754 C CA . PRO A 1 99 ? -13.649 -1.394 8.822 1.00 89.88 99 PRO A CA 1
ATOM 755 C C . PRO A 1 99 ? -13.513 0.047 8.317 1.00 89.88 99 PRO A C 1
ATOM 757 O O . PRO A 1 99 ? -13.040 0.309 7.212 1.00 89.88 99 PRO A O 1
ATOM 760 N N . ALA A 1 100 ? -13.924 1.007 9.146 1.00 88.31 100 ALA A N 1
ATOM 761 C CA . ALA A 1 100 ? -13.749 2.424 8.827 1.00 88.31 100 ALA A CA 1
ATOM 762 C C . ALA A 1 100 ? -12.273 2.860 8.884 1.00 88.31 100 ALA A C 1
ATOM 764 O O . ALA A 1 100 ? -11.894 3.836 8.235 1.00 88.31 100 ALA A O 1
ATOM 765 N N . ARG A 1 101 ? -11.463 2.155 9.683 1.00 93.88 101 ARG A N 1
ATOM 766 C CA . ARG A 1 101 ? -10.035 2.396 9.877 1.00 93.88 101 ARG A CA 1
ATOM 767 C C . ARG A 1 101 ? -9.276 1.072 9.952 1.00 93.88 101 ARG A C 1
ATOM 769 O O . ARG A 1 101 ? -9.862 0.062 10.329 1.00 93.88 101 ARG A O 1
ATOM 776 N N . LEU A 1 102 ? -8.004 1.113 9.591 1.00 92.44 102 LEU A N 1
ATOM 777 C CA . LEU A 1 102 ? -7.047 0.013 9.625 1.00 92.44 102 LEU A CA 1
ATOM 778 C C . LEU A 1 102 ? -5.879 0.406 10.521 1.00 92.44 102 LEU A C 1
ATOM 780 O O . LEU A 1 102 ? -5.464 1.569 10.497 1.00 92.44 102 LEU A O 1
ATOM 784 N N . THR A 1 103 ? -5.303 -0.543 11.254 1.00 93.19 103 THR A N 1
ATOM 785 C CA . THR A 1 103 ? -3.970 -0.324 11.835 1.00 93.19 103 THR A CA 1
ATOM 786 C C . THR A 1 103 ? -2.920 -0.206 10.724 1.00 93.19 103 THR A C 1
ATOM 788 O O . THR A 1 103 ? -3.175 -0.533 9.559 1.00 93.19 103 THR A O 1
ATOM 791 N N . LEU A 1 104 ? -1.714 0.258 11.064 1.00 92.44 104 LEU A N 1
ATOM 792 C CA . LEU A 1 104 ? -0.620 0.341 10.091 1.00 92.44 104 LEU A CA 1
ATOM 793 C C . LEU A 1 104 ? -0.248 -1.033 9.526 1.00 92.44 104 LEU A C 1
ATOM 795 O O . LEU A 1 104 ? 0.074 -1.139 8.347 1.00 92.44 104 LEU A O 1
ATOM 799 N N . GLU A 1 105 ? -0.314 -2.074 10.350 1.00 89.00 105 GLU A N 1
ATOM 800 C CA . GLU A 1 105 ? -0.050 -3.457 9.965 1.00 89.00 105 GLU A CA 1
ATOM 801 C C . GLU A 1 105 ? -1.140 -3.996 9.034 1.00 89.00 105 GLU A C 1
ATOM 803 O O . GLU A 1 105 ? -0.833 -4.607 8.014 1.00 89.00 105 GLU A O 1
ATOM 808 N N . GLU A 1 106 ? -2.414 -3.731 9.330 1.00 89.88 106 GLU A N 1
ATOM 809 C CA . GLU A 1 106 ? -3.532 -4.142 8.472 1.00 89.88 106 GLU A CA 1
ATOM 810 C C . GLU A 1 106 ? -3.484 -3.445 7.103 1.00 89.88 106 GLU A C 1
ATOM 812 O O . GLU A 1 106 ? -3.685 -4.083 6.068 1.00 89.88 106 GLU A O 1
ATOM 817 N N . ALA A 1 107 ? -3.165 -2.148 7.083 1.00 93.31 107 ALA A N 1
ATOM 818 C CA . ALA A 1 107 ? -2.972 -1.378 5.855 1.00 93.31 107 ALA A CA 1
ATOM 819 C C . ALA A 1 107 ? -1.753 -1.862 5.047 1.00 93.31 107 ALA A C 1
ATOM 821 O O . ALA A 1 107 ? -1.809 -1.945 3.815 1.00 93.31 107 ALA A O 1
ATOM 822 N N . TYR A 1 108 ? -0.671 -2.242 5.728 1.00 92.12 108 TYR A N 1
ATOM 823 C CA . TYR A 1 108 ? 0.499 -2.843 5.095 1.00 92.12 108 TYR A CA 1
ATOM 824 C C . TYR A 1 108 ? 0.168 -4.193 4.450 1.00 92.12 108 TYR A C 1
ATOM 826 O O . TYR A 1 108 ? 0.504 -4.438 3.292 1.00 92.12 108 TYR A O 1
ATOM 834 N N . LEU A 1 109 ? -0.562 -5.056 5.161 1.00 87.81 109 LEU A N 1
ATOM 835 C CA . LEU A 1 109 ? -1.023 -6.329 4.610 1.00 87.81 109 LEU A CA 1
ATOM 836 C C . LEU A 1 109 ? -1.909 -6.105 3.382 1.00 87.81 109 LEU A C 1
ATOM 838 O O . LEU A 1 109 ? -1.698 -6.749 2.359 1.00 87.81 109 LEU A O 1
ATOM 842 N N . ALA A 1 110 ? -2.845 -5.155 3.435 1.00 91.38 110 ALA A N 1
ATOM 843 C CA . ALA A 1 110 ? -3.664 -4.800 2.278 1.00 91.38 110 ALA A CA 1
ATOM 844 C C . ALA A 1 110 ? -2.816 -4.323 1.079 1.00 91.38 110 ALA A C 1
ATOM 846 O O . ALA A 1 110 ? -3.106 -4.689 -0.059 1.00 91.38 110 ALA A O 1
ATOM 847 N N . THR A 1 111 ? -1.735 -3.574 1.326 1.00 92.88 111 THR A N 1
ATOM 848 C CA . THR A 1 111 ? -0.770 -3.155 0.289 1.00 92.88 111 THR A CA 1
ATOM 849 C C . THR A 1 111 ? -0.132 -4.364 -0.385 1.00 92.88 111 THR A C 1
ATOM 851 O O . THR A 1 111 ? -0.084 -4.461 -1.609 1.00 92.88 111 THR A O 1
ATOM 854 N N . PHE A 1 112 ? 0.301 -5.334 0.408 1.00 88.19 112 PHE A N 1
ATOM 855 C CA . PHE A 1 112 ? 0.850 -6.578 -0.104 1.00 88.19 112 PHE A CA 1
ATOM 856 C C . PHE A 1 112 ? -0.167 -7.365 -0.957 1.00 88.19 112 PHE A C 1
ATOM 858 O O . PHE A 1 112 ? 0.153 -7.757 -2.080 1.00 88.19 112 PHE A O 1
ATOM 865 N N . TYR A 1 113 ? -1.412 -7.521 -0.493 1.00 87.31 113 TYR A N 1
ATOM 866 C CA . TYR A 1 113 ? -2.452 -8.237 -1.244 1.00 87.31 113 TYR A CA 1
ATOM 867 C C . TYR A 1 113 ? -2.862 -7.531 -2.545 1.00 87.31 113 TYR A C 1
ATOM 869 O O . TYR A 1 113 ? -3.159 -8.207 -3.528 1.00 87.31 113 TYR A O 1
ATOM 877 N N . VAL A 1 114 ? -2.886 -6.193 -2.593 1.00 91.19 114 VAL A N 1
ATOM 878 C CA . VAL A 1 114 ? -3.237 -5.485 -3.839 1.00 91.19 114 VAL A CA 1
ATOM 879 C C . VAL A 1 114 ? -2.122 -5.598 -4.885 1.00 91.19 114 VAL A C 1
ATOM 881 O O . VAL A 1 114 ? -2.413 -5.691 -6.077 1.00 91.19 114 VAL A O 1
ATOM 884 N N . VAL A 1 115 ? -0.857 -5.666 -4.453 1.00 90.94 115 VAL A N 1
ATOM 885 C CA . VAL A 1 115 ? 0.292 -5.927 -5.337 1.00 90.94 115 VAL A CA 1
ATOM 886 C C . VAL A 1 115 ? 0.276 -7.372 -5.844 1.00 90.94 115 VAL A C 1
ATOM 888 O O . VAL A 1 115 ? 0.478 -7.596 -7.035 1.00 90.94 115 VAL A O 1
ATOM 891 N N . ASP A 1 116 ? -0.028 -8.345 -4.979 1.00 86.00 116 ASP A N 1
ATOM 892 C CA . ASP A 1 116 ? -0.194 -9.757 -5.366 1.00 86.00 116 ASP A CA 1
ATOM 893 C C . ASP A 1 116 ? -1.321 -9.928 -6.402 1.00 86.00 116 ASP A C 1
ATOM 895 O O . ASP A 1 116 ? -1.118 -10.522 -7.458 1.00 86.00 116 ASP A O 1
ATOM 899 N N . LYS A 1 117 ? -2.478 -9.291 -6.180 1.00 85.44 117 LYS A N 1
ATOM 900 C CA . LYS A 1 117 ? -3.581 -9.254 -7.155 1.00 85.44 117 LYS A CA 1
ATOM 901 C C . LYS A 1 117 ? -3.189 -8.625 -8.491 1.00 85.44 117 LYS A C 1
ATOM 903 O O . LYS A 1 117 ? -3.671 -9.053 -9.538 1.00 85.44 117 LYS A O 1
ATOM 908 N N . TYR A 1 118 ? -2.362 -7.579 -8.472 1.00 88.62 118 TYR A N 1
ATOM 909 C CA . TYR A 1 118 ? -1.866 -6.979 -9.707 1.00 88.62 118 TYR A CA 1
ATOM 910 C C . TYR A 1 118 ? -0.961 -7.960 -10.461 1.00 88.62 118 TYR A C 1
ATOM 912 O O . TYR A 1 118 ? -1.131 -8.116 -11.667 1.00 88.62 118 TYR A O 1
ATOM 920 N N . LEU A 1 119 ? -0.079 -8.688 -9.766 1.00 84.44 119 LEU A N 1
ATOM 921 C CA . LEU A 1 119 ? 0.768 -9.722 -10.375 1.00 84.44 119 LEU A CA 1
ATOM 922 C C . LEU A 1 119 ? -0.041 -10.798 -11.110 1.00 84.44 119 LEU A C 1
ATOM 924 O O . LEU A 1 119 ? 0.348 -11.191 -12.204 1.00 84.44 119 LEU A O 1
ATOM 928 N N . GLU A 1 120 ? -1.193 -11.218 -10.582 1.00 82.94 120 GLU A N 1
ATOM 929 C CA . GLU A 1 120 ? -2.071 -12.194 -11.254 1.00 82.94 120 GLU A CA 1
ATOM 930 C C . GLU A 1 120 ? -2.635 -11.706 -12.604 1.00 82.94 120 GLU A C 1
ATOM 932 O O . GLU A 1 120 ? -3.128 -12.505 -13.404 1.00 82.94 120 GLU A O 1
ATOM 937 N N . ARG A 1 121 ? -2.600 -10.393 -12.863 1.00 79.50 121 ARG A N 1
ATOM 938 C CA . ARG A 1 121 ? -3.156 -9.757 -14.070 1.00 79.50 121 ARG A CA 1
ATOM 939 C C . ARG A 1 121 ? -2.107 -9.398 -15.108 1.00 79.50 121 ARG A C 1
ATOM 941 O O . ARG A 1 121 ? -2.461 -9.123 -16.256 1.00 79.50 121 ARG A O 1
ATOM 948 N N . VAL A 1 122 ? -0.844 -9.336 -14.707 1.00 75.50 122 VAL A N 1
ATOM 949 C CA . VAL A 1 122 ? 0.250 -8.923 -15.580 1.00 75.50 122 VAL A CA 1
ATOM 950 C C . VAL A 1 122 ? 0.740 -10.138 -16.372 1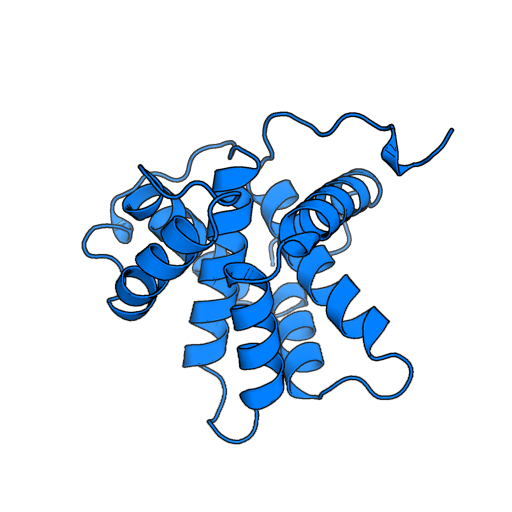.00 75.50 122 VAL A C 1
ATOM 952 O O . VAL A 1 122 ? 0.900 -11.210 -15.797 1.00 75.50 122 VAL A O 1
ATOM 955 N N . PRO A 1 123 ? 0.979 -10.011 -17.690 1.00 68.69 123 PRO A N 1
ATOM 956 C CA . PRO A 1 123 ? 1.587 -11.086 -18.466 1.00 68.69 123 PRO A CA 1
ATOM 957 C C . PRO A 1 123 ? 2.953 -11.487 -17.893 1.00 68.69 123 PRO A C 1
ATOM 959 O O . PRO A 1 123 ? 3.750 -10.603 -17.589 1.00 68.69 123 PRO A O 1
ATOM 962 N N . ASP A 1 124 ? 3.266 -12.786 -17.880 1.00 67.75 124 ASP A N 1
ATOM 963 C CA . ASP A 1 124 ? 4.540 -13.362 -17.397 1.00 67.75 124 ASP A CA 1
ATOM 964 C C . ASP A 1 124 ? 5.814 -12.681 -17.954 1.00 67.75 124 ASP A C 1
ATOM 966 O O . ASP A 1 124 ? 6.901 -12.828 -17.416 1.00 67.75 124 ASP A O 1
ATOM 970 N N . SER A 1 125 ? 5.733 -11.946 -19.070 1.00 55.81 125 SER A N 1
ATOM 971 C CA . SER A 1 125 ? 6.872 -11.215 -19.647 1.00 5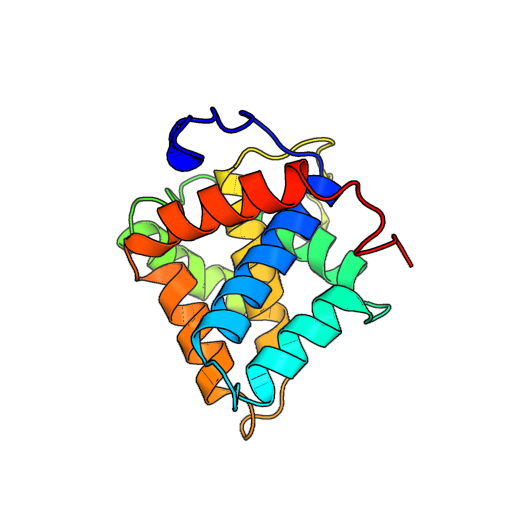5.81 125 SER A CA 1
ATOM 972 C C . SER A 1 125 ? 7.169 -9.861 -18.987 1.00 55.81 125 SER A C 1
ATOM 974 O O . SER A 1 125 ? 8.173 -9.239 -19.320 1.00 55.81 125 SER A O 1
ATOM 976 N N . LEU A 1 126 ? 6.274 -9.372 -18.129 1.00 62.09 126 LEU A N 1
ATOM 977 C CA . LEU A 1 126 ? 6.349 -8.077 -17.447 1.00 62.09 126 LEU A CA 1
ATOM 978 C C . LEU A 1 126 ? 6.372 -8.251 -15.918 1.00 62.09 126 LEU A C 1
ATOM 980 O O . LEU A 1 126 ? 6.147 -7.291 -15.197 1.00 62.09 126 LEU A O 1
ATOM 984 N N . ASP A 1 127 ? 6.585 -9.459 -15.397 1.00 71.12 127 ASP A N 1
ATOM 985 C CA . ASP A 1 127 ? 6.388 -9.763 -13.975 1.00 71.12 127 ASP A CA 1
ATOM 986 C C . ASP A 1 127 ? 7.637 -9.546 -13.102 1.00 71.12 127 ASP A C 1
ATOM 988 O O . ASP A 1 127 ? 7.495 -9.261 -11.915 1.00 71.12 127 ASP A O 1
ATOM 992 N N . GLY A 1 128 ? 8.845 -9.630 -13.673 1.00 82.12 128 GLY A N 1
ATOM 993 C CA . GLY A 1 128 ? 10.103 -9.735 -12.927 1.00 82.12 128 GLY A CA 1
ATOM 994 C C . GLY A 1 128 ? 10.299 -8.667 -11.851 1.00 82.12 128 GLY A C 1
ATOM 995 O O . GLY A 1 128 ? 10.502 -9.004 -10.685 1.00 82.12 128 GLY A O 1
ATOM 996 N N . ASP A 1 129 ? 10.185 -7.387 -12.206 1.00 86.44 129 ASP A N 1
ATOM 997 C CA . ASP A 1 129 ? 10.445 -6.286 -11.268 1.00 86.44 129 ASP A CA 1
ATOM 998 C C . ASP A 1 129 ? 9.319 -6.102 -10.244 1.00 86.44 129 ASP A C 1
ATOM 1000 O O . ASP A 1 129 ? 9.569 -5.782 -9.082 1.00 86.44 129 ASP A O 1
ATOM 1004 N N . VAL A 1 130 ? 8.071 -6.393 -10.622 1.00 86.38 130 VAL A N 1
ATOM 1005 C CA . VAL A 1 130 ? 6.948 -6.368 -9.672 1.00 86.38 130 VAL A CA 1
ATOM 1006 C C . VAL A 1 130 ? 7.027 -7.565 -8.724 1.00 86.38 130 VAL A C 1
ATOM 1008 O O . VAL A 1 130 ? 6.715 -7.425 -7.545 1.00 86.38 130 VAL A O 1
ATOM 1011 N N . ALA A 1 131 ? 7.496 -8.725 -9.187 1.00 85.25 131 ALA A N 1
ATOM 1012 C CA . ALA A 1 131 ? 7.744 -9.894 -8.350 1.00 85.25 131 ALA A CA 1
ATOM 1013 C C . ALA A 1 131 ? 8.914 -9.654 -7.383 1.00 85.25 131 ALA A C 1
ATOM 1015 O O . ALA A 1 131 ? 8.854 -10.091 -6.232 1.00 85.25 131 ALA A O 1
ATOM 1016 N N . ILE A 1 132 ? 9.950 -8.925 -7.813 1.00 87.81 132 ILE A N 1
ATOM 1017 C CA . ILE A 1 132 ? 11.041 -8.464 -6.943 1.00 87.81 132 ILE A CA 1
ATOM 1018 C C . ILE A 1 132 ? 10.510 -7.481 -5.897 1.00 87.81 132 ILE A C 1
ATOM 1020 O O . ILE A 1 132 ? 10.787 -7.662 -4.713 1.00 87.81 132 ILE A O 1
ATOM 1024 N N . PHE A 1 133 ? 9.708 -6.492 -6.295 1.00 90.44 133 PHE A N 1
ATOM 1025 C CA . PHE A 1 133 ? 9.085 -5.557 -5.357 1.00 90.44 133 PHE A CA 1
ATOM 1026 C C . PHE A 1 133 ? 8.172 -6.274 -4.355 1.00 90.44 133 PHE A C 1
ATOM 1028 O O . PHE A 1 133 ? 8.265 -6.053 -3.150 1.00 90.44 133 PHE A O 1
ATOM 1035 N N . TRP A 1 134 ? 7.342 -7.201 -4.828 1.00 87.62 134 TRP A N 1
ATOM 1036 C CA . TRP A 1 134 ? 6.519 -8.056 -3.981 1.00 87.62 134 TRP A CA 1
ATOM 1037 C C . TRP A 1 134 ? 7.373 -8.877 -3.005 1.00 87.62 134 TRP A C 1
ATOM 1039 O O . TRP A 1 134 ? 7.045 -8.949 -1.825 1.00 87.62 134 TRP A O 1
ATOM 1049 N N . MET A 1 135 ? 8.506 -9.435 -3.448 1.00 85.50 135 MET A N 1
ATOM 1050 C CA . MET A 1 135 ? 9.433 -10.153 -2.566 1.00 85.50 135 MET A CA 1
ATOM 1051 C C . MET A 1 135 ? 10.022 -9.216 -1.511 1.00 85.50 135 MET A C 1
ATOM 1053 O O . MET A 1 135 ? 10.083 -9.570 -0.338 1.00 85.50 135 MET A O 1
ATOM 1057 N N . TYR A 1 136 ? 10.397 -7.999 -1.903 1.00 88.94 136 TYR A N 1
ATOM 1058 C CA . TYR A 1 136 ? 10.873 -6.966 -0.990 1.00 88.94 136 TYR A CA 1
ATOM 1059 C C . TYR A 1 136 ? 9.826 -6.631 0.094 1.00 88.94 136 TYR A C 1
ATOM 1061 O O . TYR A 1 136 ? 10.178 -6.594 1.275 1.00 88.94 136 TYR A O 1
ATOM 1069 N N . LEU A 1 137 ? 8.537 -6.521 -0.263 1.00 87.62 137 LEU A N 1
ATOM 1070 C CA . LEU A 1 137 ? 7.431 -6.347 0.697 1.00 87.62 137 LEU A CA 1
ATOM 1071 C C . LEU A 1 137 ? 7.269 -7.526 1.674 1.00 87.62 137 LEU A C 1
ATOM 1073 O O . LEU A 1 137 ? 6.564 -7.420 2.672 1.00 87.62 137 LEU A O 1
ATOM 1077 N N . VAL A 1 138 ? 7.902 -8.665 1.416 1.00 82.69 138 VAL A N 1
ATOM 1078 C CA . VAL A 1 138 ? 7.813 -9.836 2.291 1.00 82.69 138 VAL A CA 1
ATOM 1079 C C . VAL A 1 138 ? 9.083 -10.007 3.116 1.00 82.69 138 VAL A C 1
ATOM 1081 O O . VAL A 1 138 ? 9.013 -10.275 4.317 1.00 82.69 138 VAL A O 1
ATOM 1084 N N . THR A 1 139 ? 10.247 -9.864 2.486 1.00 82.62 139 THR A N 1
ATOM 1085 C CA . THR A 1 139 ? 11.512 -10.327 3.062 1.00 82.62 139 THR A CA 1
ATOM 1086 C C . THR A 1 139 ? 12.401 -9.211 3.582 1.00 82.62 139 THR A C 1
ATOM 1088 O O . THR A 1 139 ? 13.145 -9.430 4.533 1.00 82.62 139 THR A O 1
ATOM 1091 N N . ASP A 1 140 ? 12.340 -8.007 3.009 1.00 86.31 140 ASP A N 1
ATOM 1092 C CA . ASP A 1 140 ? 13.335 -6.975 3.312 1.00 86.31 140 ASP A CA 1
ATOM 1093 C C . ASP A 1 140 ? 13.043 -6.276 4.651 1.00 86.31 140 ASP A C 1
ATOM 1095 O O . ASP A 1 140 ? 11.942 -5.759 4.825 1.00 86.31 140 ASP A O 1
ATOM 1099 N N . PRO A 1 141 ? 13.965 -6.228 5.628 1.00 84.44 141 PRO A N 1
ATOM 1100 C CA . PRO A 1 141 ? 13.733 -5.526 6.892 1.00 84.44 141 PRO A CA 1
ATOM 1101 C C . PRO A 1 141 ? 13.445 -4.021 6.742 1.00 84.44 141 PRO A C 1
ATOM 1103 O O . PRO A 1 141 ? 12.737 -3.455 7.576 1.00 84.44 141 PRO A O 1
ATOM 1106 N N . ALA A 1 142 ? 13.969 -3.371 5.695 1.00 88.44 142 ALA A N 1
ATOM 1107 C CA . ALA A 1 142 ? 13.762 -1.947 5.428 1.00 88.44 142 ALA A CA 1
ATOM 1108 C C . ALA A 1 142 ? 12.319 -1.623 5.017 1.00 88.44 142 ALA A C 1
ATOM 1110 O O . ALA A 1 142 ? 11.873 -0.491 5.206 1.00 88.44 142 ALA A O 1
ATOM 1111 N N . ARG A 1 143 ? 11.546 -2.627 4.574 1.00 89.31 143 ARG A N 1
ATOM 1112 C CA . ARG A 1 143 ? 10.149 -2.470 4.135 1.00 89.31 143 ARG A CA 1
ATOM 1113 C C . ARG A 1 143 ? 9.271 -1.715 5.130 1.00 89.31 143 ARG A C 1
ATOM 1115 O O . ARG A 1 143 ? 8.369 -0.992 4.723 1.00 89.31 143 ARG A O 1
ATOM 1122 N N . TRP A 1 144 ? 9.527 -1.861 6.433 1.00 89.19 144 TRP A N 1
ATOM 1123 C CA . TRP A 1 144 ? 8.743 -1.165 7.453 1.00 89.19 144 TRP A CA 1
ATOM 1124 C C . TRP A 1 144 ? 9.107 0.315 7.577 1.00 89.19 144 TRP A C 1
ATOM 1126 O O . TRP A 1 144 ? 8.235 1.154 7.800 1.00 89.19 144 TRP A O 1
ATOM 1136 N N . GLN A 1 145 ? 10.388 0.648 7.426 1.00 90.50 145 GLN A N 1
ATOM 1137 C CA . GLN A 1 145 ? 10.830 2.038 7.408 1.00 90.50 145 GLN A CA 1
ATOM 1138 C C . GLN A 1 145 ? 10.259 2.761 6.183 1.00 90.50 145 GLN A C 1
ATOM 1140 O O . GLN A 1 145 ? 9.747 3.872 6.314 1.00 90.50 145 GLN A O 1
ATOM 1145 N N . ASP A 1 146 ? 10.277 2.099 5.031 1.00 92.44 146 ASP A N 1
ATOM 1146 C CA . ASP A 1 146 ? 9.743 2.643 3.783 1.00 92.44 146 ASP A CA 1
ATOM 1147 C C . ASP A 1 146 ? 8.205 2.725 3.810 1.00 92.44 146 ASP A C 1
ATOM 1149 O O . ASP A 1 146 ? 7.615 3.688 3.312 1.00 92.44 146 ASP A O 1
ATOM 1153 N N . TRP A 1 147 ? 7.535 1.787 4.493 1.00 93.94 147 TRP A N 1
ATOM 1154 C CA . TRP A 1 147 ? 6.102 1.882 4.776 1.00 93.94 147 TRP A CA 1
ATOM 1155 C C . TRP A 1 147 ? 5.766 3.077 5.669 1.00 93.94 147 TRP A C 1
ATOM 1157 O O . TRP A 1 147 ? 4.885 3.868 5.338 1.00 93.94 147 TRP A O 1
ATOM 1167 N N . ALA A 1 148 ? 6.487 3.247 6.780 1.00 92.75 148 ALA A N 1
ATOM 1168 C CA . ALA A 1 148 ? 6.317 4.393 7.665 1.00 92.75 148 ALA A CA 1
ATOM 1169 C C . ALA A 1 148 ? 6.481 5.716 6.906 1.00 92.75 148 ALA A C 1
ATOM 1171 O O . ALA A 1 148 ? 5.700 6.647 7.104 1.00 92.75 148 ALA A O 1
ATOM 1172 N N . GLU A 1 149 ? 7.460 5.789 6.008 1.00 92.94 149 GLU A N 1
ATOM 1173 C CA . GLU A 1 149 ? 7.671 6.963 5.169 1.00 92.94 149 GLU A CA 1
ATOM 1174 C C . GLU A 1 149 ? 6.535 7.188 4.168 1.00 92.94 149 GLU A C 1
ATOM 1176 O O . GLU A 1 149 ? 6.044 8.306 4.018 1.00 92.94 149 GLU A O 1
ATOM 1181 N N . SER A 1 150 ? 6.028 6.120 3.558 1.00 94.12 150 SER A N 1
ATOM 1182 C CA . SER A 1 150 ? 4.860 6.182 2.676 1.00 94.12 150 SER A CA 1
ATOM 1183 C C . SER A 1 150 ? 3.613 6.686 3.408 1.00 94.12 150 SER A C 1
ATOM 1185 O O . SER A 1 150 ? 2.853 7.493 2.868 1.00 94.12 150 SER A O 1
ATOM 1187 N N . VAL A 1 151 ? 3.435 6.289 4.673 1.00 94.12 151 VAL A N 1
ATOM 1188 C CA . VAL A 1 151 ? 2.373 6.811 5.543 1.00 94.12 151 VAL A CA 1
ATOM 1189 C C . VAL A 1 151 ? 2.569 8.303 5.816 1.00 94.12 151 VAL A C 1
ATOM 1191 O O . VAL A 1 151 ? 1.610 9.066 5.686 1.00 94.12 151 VAL A O 1
ATOM 1194 N N . ARG A 1 152 ? 3.789 8.762 6.131 1.00 92.75 152 ARG A N 1
ATOM 1195 C CA . ARG A 1 152 ? 4.064 10.203 6.303 1.00 92.75 152 ARG A CA 1
ATOM 1196 C C . ARG A 1 152 ? 3.756 10.992 5.032 1.00 92.75 152 ARG A C 1
ATOM 1198 O O . ARG A 1 152 ? 3.009 11.965 5.107 1.00 92.75 152 ARG A O 1
ATOM 1205 N N . ARG A 1 153 ? 4.236 10.529 3.874 1.00 90.88 153 ARG A N 1
ATOM 1206 C CA . ARG A 1 153 ? 3.961 11.147 2.566 1.00 90.88 153 ARG A CA 1
ATOM 1207 C C . ARG A 1 153 ? 2.464 11.227 2.272 1.00 90.88 153 ARG A C 1
ATOM 1209 O O . ARG A 1 153 ? 2.000 12.247 1.762 1.00 90.88 153 ARG A O 1
ATOM 1216 N N . SER A 1 154 ? 1.701 10.193 2.636 1.00 89.62 154 SER A N 1
ATOM 1217 C CA . SER A 1 154 ? 0.243 10.173 2.457 1.00 89.62 154 SER A CA 1
ATOM 1218 C C . SER A 1 154 ? -0.482 11.243 3.282 1.00 89.62 154 SER A C 1
ATOM 1220 O O . SER A 1 154 ? -1.465 11.806 2.815 1.00 89.62 154 SER A O 1
ATOM 1222 N N . ALA A 1 155 ? 0.021 11.563 4.478 1.00 86.25 155 ALA A N 1
ATOM 1223 C CA . ALA A 1 155 ? -0.561 12.576 5.357 1.00 86.25 155 ALA A CA 1
ATOM 1224 C C . ALA A 1 155 ? -0.206 14.018 4.946 1.00 86.25 155 ALA A C 1
ATOM 1226 O O . ALA A 1 155 ? -0.909 14.957 5.312 1.00 86.25 155 ALA A O 1
ATOM 1227 N N . GLU A 1 156 ? 0.900 14.208 4.223 1.00 83.25 156 GLU A N 1
ATOM 1228 C CA . GLU A 1 156 ? 1.361 15.524 3.759 1.00 83.25 156 GLU A CA 1
ATOM 1229 C C . GLU A 1 156 ? 0.715 15.954 2.443 1.00 83.25 156 GLU A C 1
ATOM 1231 O O . GLU A 1 156 ? 0.515 17.146 2.203 1.00 83.25 156 GLU A O 1
ATOM 1236 N N . ASN A 1 157 ? 0.373 14.984 1.599 1.00 73.31 157 ASN A N 1
ATOM 1237 C CA . ASN A 1 157 ? -0.286 15.226 0.329 1.00 73.31 157 ASN A CA 1
ATOM 1238 C C . ASN A 1 157 ? -1.795 15.069 0.517 1.00 73.31 157 ASN A C 1
ATOM 1240 O O . ASN A 1 157 ? -2.328 13.962 0.460 1.00 73.31 157 ASN A O 1
ATOM 1244 N N . ASP A 1 158 ? -2.466 16.200 0.755 1.00 56.66 158 ASP A N 1
ATOM 1245 C CA . ASP A 1 158 ? -3.928 16.302 0.818 1.00 56.66 158 ASP A CA 1
ATOM 1246 C C . ASP A 1 158 ? -4.548 15.502 -0.345 1.00 56.66 158 ASP A C 1
ATOM 1248 O O . ASP A 1 158 ? -4.065 15.605 -1.476 1.00 56.66 158 ASP A O 1
ATOM 1252 N N . HIS A 1 159 ? -5.561 14.676 -0.054 1.00 55.09 159 HIS A N 1
ATOM 1253 C CA . HIS A 1 159 ? -6.021 13.469 -0.783 1.00 55.09 159 HIS A CA 1
ATOM 1254 C C . HIS A 1 159 ? -6.402 13.614 -2.280 1.00 55.09 159 HIS A C 1
ATOM 1256 O O . HIS A 1 159 ? -7.009 12.719 -2.866 1.00 55.09 159 HIS A O 1
ATOM 1262 N N . GLY A 1 160 ? -6.068 14.723 -2.937 1.00 49.84 160 GLY A N 1
ATOM 1263 C CA . GLY A 1 160 ? -6.318 15.001 -4.348 1.00 49.84 160 GLY A CA 1
ATOM 1264 C C . GLY A 1 160 ? -5.455 14.222 -5.347 1.00 49.84 160 GLY A C 1
ATOM 1265 O O . GLY A 1 160 ? -5.677 14.373 -6.546 1.00 49.84 160 GLY A O 1
ATOM 1266 N N . VAL A 1 161 ? -4.493 13.403 -4.901 1.00 55.03 161 VAL A N 1
ATOM 1267 C CA . VAL A 1 161 ? -3.604 12.645 -5.807 1.00 55.03 161 VAL A CA 1
ATOM 1268 C C . VAL A 1 161 ? -4.276 11.384 -6.362 1.00 55.03 161 VAL A C 1
ATOM 1270 O O . VAL A 1 161 ? -4.017 11.028 -7.509 1.00 55.03 161 VAL A O 1
ATOM 1273 N N . VAL A 1 162 ? -5.185 10.743 -5.612 1.00 60.56 162 VAL A N 1
ATOM 1274 C CA . VAL A 1 162 ? -5.946 9.585 -6.115 1.00 60.56 162 VAL A CA 1
ATOM 1275 C C . VAL A 1 162 ? -7.430 9.700 -5.743 1.00 60.56 162 VAL A C 1
ATOM 1277 O O . VAL A 1 162 ? -7.836 9.264 -4.667 1.00 60.56 162 VAL A O 1
ATOM 1280 N N . PRO A 1 163 ? -8.273 10.292 -6.611 1.00 56.78 163 PRO A N 1
ATOM 1281 C CA . PRO A 1 163 ? -9.707 10.360 -6.360 1.00 56.78 163 PRO A CA 1
ATOM 1282 C C . PRO A 1 163 ? -10.318 8.955 -6.316 1.00 56.78 163 PRO A C 1
ATOM 1284 O O . PRO A 1 163 ? -9.861 8.069 -7.036 1.00 56.78 163 PRO A O 1
ATOM 1287 N N . ARG A 1 164 ? -11.387 8.749 -5.534 1.00 61.88 164 ARG A N 1
ATOM 1288 C CA . ARG A 1 164 ? -12.292 7.599 -5.707 1.00 61.88 164 ARG A CA 1
ATOM 1289 C C . ARG A 1 164 ? -13.007 7.786 -7.050 1.00 61.88 164 ARG A C 1
ATOM 1291 O O . ARG A 1 164 ? -13.965 8.553 -7.126 1.00 61.88 164 ARG A O 1
ATOM 1298 N N . GLY A 1 165 ? -12.428 7.224 -8.110 1.00 52.34 165 GLY A N 1
ATOM 1299 C CA . GLY A 1 165 ? -13.017 7.208 -9.454 1.00 52.34 165 GLY A CA 1
ATOM 1300 C C . GLY A 1 165 ? -14.224 6.291 -9.505 1.00 52.34 165 GLY A C 1
ATOM 1301 O O . GLY A 1 165 ? -14.181 5.271 -8.785 1.00 52.34 165 GLY A O 1
#

Sequence (165 aa):
MDETERPLPAELTLDEAYVAAYYMVTTYVEVEGDTPAEALVGLQRYLANDPGRWDDWTDAVRLGLANGKGVDPHDERAALRAVPECRAGGRGAAEHPLPARLTLEEAYLATFYVVDKYLERVPDSLDGDVAIFWMYLVTDPARWQDWAESVRRSAENDHGVVPRG

=== Feature glossary ===
The record interleaves many kinds of information about one protein. Here is each kind framed as the question it answers.

Q: Are the domains correctly placed relative to each other?
A: Predicted aligned error is AlphaFold's pairwise confidence. Unlike pLDDT (per-residue), PAE is per-residue-pair and captures whether two parts of the structure are correctly placed relative to each other. Units are ångströms of expected positional error.

Q: Which residues are in helices, strands, or loops?
A: Eight-state secondary structure (DSSP): H is the canonical α-helix, G the tighter 3₁₀-helix, I the wider π-helix; E/B are β-structure, T and S are turns and bends, and '-' is everything else. DSSP derives these from the pattern of main-chain N–H···O=C hydrogen bonds, not from the sequence.

Q: What if only a Cα trace is available?
A: P-SEA three-state annotation labels each residue as helix, strand, or coil based purely on the geometry of the Cα trace. It serves as a fallback when the full backbone (and thus DSSP) is unavailable.

Q: What are the backbone torsion angles?
A: φ (phi) and ψ (psi) are the two rotatable backbone dihedrals per residue: φ is the C(i-1)–N–Cα–C torsion, ψ is the N–Cα–C–N(i+1) torsion, both in degrees on (−180°, 180°]. α-helical residues cluster near (−60°, −45°); β-strand residues near (−120°, +130°). A Ramachandran plot is simply a scatter of (φ, ψ) for every residue.

Q: What known structures does this most resemble?
A: Structural nearest neighbors (via Foldseek easy-search vs the PDB). Reported per hit: target PDB id, E-value, and alignment TM-score. A TM-score above ~0.5 is the conventional threshold for 'same fold'.

Q: What family and function is it annotated with?
A: Database cross-references. InterPro integrates a dozen domain/family signature databases into unified entries with residue-range hits. GO terms attach function/process/location labels with evidence codes. CATH codes position the fold in a four-level structural taxonomy. Organism is the NCBI-taxonomy species name.

Q: Which residues are buried vs exposed?
A: Solvent accessibility: the surface area of each residue that a 1.4 Å water probe can touch, in Å². When only backbone atoms are present the absolute values are lower than full-atom SASA (side chains contribute most of the area) and are flagged as backbone-only.

Q: What do the diagnostic plots show?
A: Three diagnostic plots accompany the record. The Cα contact map visualizes the tertiary structure as a 2D adjacency matrix (8 Å cutoff, sequence-local contacts suppressed). The Ramachandran plot shows the distribution of backbone (φ, ψ) torsions, with points in the α and β basins reflecting secondary structure content. The PAE plot shows AlphaFold's inter-residue confidence as a color matrix.

Q: What is the amino-acid chain?
A: The amino-acid sequence is the protein's primary structure: the linear order of residues from the N-terminus to the C-terminus, written in one-letter code. Everything else here — the 3D coordinates, the secondary structure, the domain annotations — is ultimately a consequence of this string.

Q: What do the rendered images show?
A: The six renders are orthographic views along the three Cartesian axes in both directions. Representation (cartoon, sticks, or surface) and color scheme (sequence-rainbow or by-chain) vary across proteins so the training set covers all the common visualization conventions.

Q: Where is each backbone atom in 3D?
A: The mmCIF table is the protein's shape written out atom by atom. For each backbone N, Cα, C, and carbonyl O, it records an (x, y, z) coordinate triple in Å plus the residue type, chain letter, and residue number.

Q: How mobile is each atom in the crystal?
A: For experimental (PDB) structures, the B-factor (temperature factor) quantifies the positional spread of each atom in the crystal — a combi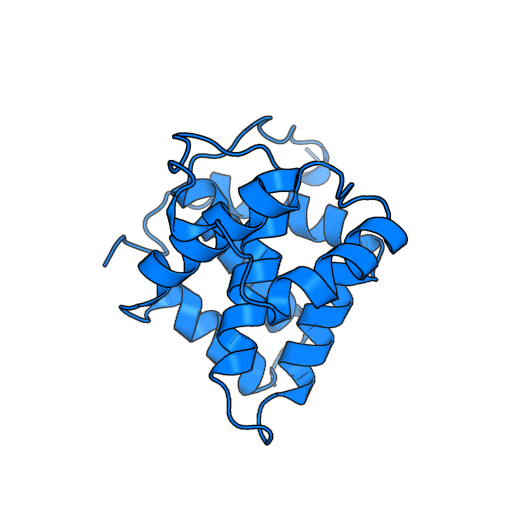nation of thermal vibration and static disorder — in units of Å². High B-factors mark flexible loops or poorly resolved regions; low B-factors mark the rigid, well-ordered core.

Q: How big and how compact is the whole molecule?
A: Three whole-structure scalars: the radius of gyration (RMS distance of Cα from centroid, in Å), the count of Cα–Cα contacts (pairs closer than 8 Å and separated by more than four residues in sequence — i.e. tertiary, not local, contacts), and the bounding-box dimensions. Together they distinguish compact globular folds from extended fibres or disordered chains.

Q: What does the local fold look like, residue by residue?
A: A 3Di character summarizes, for each residue, the relative orientation of the Cα frame of its nearest spatial neighbor. Because it encodes fold topology rather than chemistry, 3Di alignments detect remote structural similarity that sequence alignment misses.

Q: How confident is the AlphaFold model at each residue?
A: For AlphaFold models, the B-factor field carries pLDDT — the model's own estimate of local accuracy on a 0–100 scale. Regions with pLDDT<50 should be treated as essentially unmodeled; they often correspond to intrinsically disordered segments.